Protein AF-A0A382GGL4-F1 (afdb_monomer_lite)

Foldseek 3Di:
DDPVVVVVLVVVVVVVLVVVCVDPPDNDQDVVLLCVLVVVVDVPVDPPDDDDDLVVQLVSCVVSVHQKDKDWDWDDDQFWIKIWIWIAGSVPSDTPDIDIDTGGPPVSQVVLVVQQVVCVVVVHHDDVVSVVVNVVRDPDDPVPPPPPPDPVVVVVVCPPDPDPDDDDPPD

Structure (mmCIF, N/CA/C/O backbone):
data_AF-A0A382GGL4-F1
#
_entry.id   AF-A0A382GGL4-F1
#
loop_
_atom_site.group_PDB
_atom_site.id
_atom_site.type_symbol
_atom_site.label_atom_id
_atom_site.label_alt_id
_atom_site.label_comp_id
_atom_site.label_asym_id
_atom_site.label_entity_id
_atom_site.label_seq_id
_atom_site.pdbx_PDB_ins_code
_atom_site.Cartn_x
_atom_site.Cartn_y
_atom_site.Cartn_z
_atom_site.occupancy
_atom_site.B_iso_or_equiv
_atom_site.auth_seq_id
_atom_site.auth_comp_id
_atom_site.auth_asym_id
_atom_site.auth_atom_id
_atom_site.pdbx_PDB_model_num
ATOM 1 N N . MET A 1 1 ? 13.651 -4.653 -0.002 1.00 51.00 1 MET A N 1
ATOM 2 C CA . MET A 1 1 ? 13.274 -3.227 -0.136 1.00 51.00 1 MET A CA 1
ATOM 3 C C . MET A 1 1 ? 14.401 -2.438 0.501 1.00 51.00 1 MET A C 1
ATOM 5 O O . MET A 1 1 ? 14.849 -2.879 1.552 1.00 51.00 1 MET A O 1
ATOM 9 N N . ASP A 1 2 ? 14.947 -1.394 -0.129 1.00 54.91 2 ASP A N 1
ATOM 10 C CA . ASP A 1 2 ? 15.932 -0.579 0.594 1.00 54.91 2 ASP A CA 1
ATOM 11 C C . ASP A 1 2 ? 15.232 0.211 1.716 1.00 54.91 2 ASP A C 1
ATOM 13 O O . ASP A 1 2 ? 14.015 0.427 1.681 1.00 54.91 2 ASP A O 1
ATOM 17 N N . SER A 1 3 ? 15.980 0.562 2.761 1.00 54.53 3 SER A N 1
ATOM 18 C CA . SER A 1 3 ? 15.426 1.213 3.954 1.00 54.53 3 SER A CA 1
ATOM 19 C C . SER A 1 3 ? 14.807 2.577 3.636 1.00 54.53 3 SER A C 1
ATOM 21 O O . SER A 1 3 ? 13.770 2.920 4.194 1.00 54.53 3 SER A O 1
ATOM 23 N N . ALA A 1 4 ? 15.382 3.306 2.674 1.00 56.62 4 ALA A N 1
ATOM 24 C CA . ALA A 1 4 ? 14.884 4.603 2.223 1.00 56.62 4 ALA A CA 1
ATOM 25 C C . ALA A 1 4 ? 13.480 4.507 1.601 1.00 56.62 4 ALA A C 1
ATOM 27 O O . ALA A 1 4 ? 12.606 5.322 1.893 1.00 56.62 4 ALA A O 1
ATOM 28 N N . SER A 1 5 ? 13.224 3.474 0.795 1.00 60.53 5 SER A N 1
ATOM 29 C CA . SER A 1 5 ? 11.901 3.222 0.225 1.00 60.53 5 SER A CA 1
ATOM 30 C C . SER A 1 5 ? 10.879 2.852 1.302 1.00 60.53 5 SER A C 1
ATOM 32 O O . SER A 1 5 ? 9.736 3.299 1.249 1.00 60.53 5 SER A O 1
ATOM 34 N N . ALA A 1 6 ? 11.273 2.042 2.290 1.00 60.50 6 ALA A N 1
ATOM 35 C CA . ALA A 1 6 ? 10.394 1.631 3.385 1.00 60.50 6 ALA A CA 1
ATOM 36 C C . ALA A 1 6 ? 9.915 2.825 4.225 1.00 60.50 6 ALA A C 1
ATOM 38 O O . ALA A 1 6 ? 8.717 2.942 4.495 1.00 60.50 6 ALA A O 1
ATOM 39 N N . GLU A 1 7 ? 10.835 3.726 4.579 1.00 62.81 7 GLU A N 1
ATOM 40 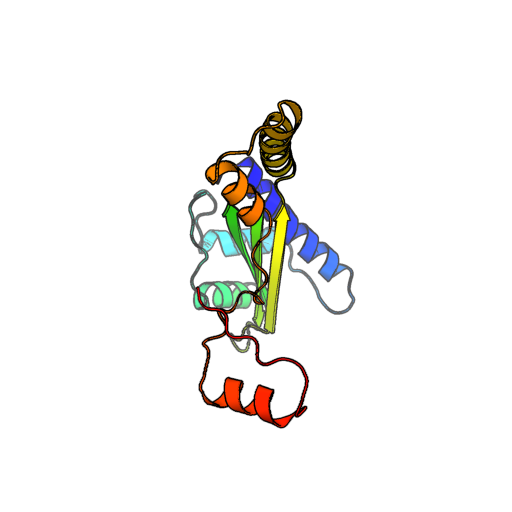C CA . GLU A 1 7 ? 10.531 4.972 5.290 1.00 62.81 7 GLU A CA 1
ATOM 41 C C . GLU A 1 7 ? 9.577 5.852 4.474 1.00 62.81 7 GLU A C 1
ATOM 43 O O . GLU A 1 7 ? 8.510 6.228 4.961 1.00 62.81 7 GLU A O 1
ATOM 48 N N . GLN A 1 8 ? 9.884 6.074 3.193 1.00 67.12 8 GLN A N 1
ATOM 49 C CA . GLN A 1 8 ? 9.079 6.922 2.315 1.00 67.12 8 GLN A CA 1
ATOM 50 C C . GLN A 1 8 ? 7.645 6.396 2.118 1.00 67.12 8 GLN A C 1
ATOM 52 O O . GLN A 1 8 ? 6.695 7.177 2.076 1.00 67.12 8 GLN A O 1
ATOM 57 N N . TYR A 1 9 ? 7.447 5.077 2.010 1.00 66.75 9 TYR A N 1
ATOM 58 C CA . TYR A 1 9 ? 6.098 4.505 1.901 1.00 66.75 9 TYR A CA 1
ATOM 59 C C . TYR A 1 9 ? 5.347 4.494 3.237 1.00 66.75 9 TYR A C 1
ATOM 61 O O . TYR A 1 9 ? 4.123 4.646 3.237 1.00 66.75 9 TYR A O 1
ATOM 69 N N . GLY A 1 10 ? 6.052 4.346 4.362 1.00 67.88 10 GLY A N 1
ATOM 70 C CA . GLY A 1 10 ? 5.471 4.498 5.697 1.00 67.88 10 GLY A CA 1
ATOM 71 C C . GLY A 1 10 ? 4.894 5.899 5.909 1.00 67.88 10 GLY A C 1
ATOM 72 O O . GLY A 1 10 ? 3.751 6.039 6.349 1.00 67.88 10 GLY A O 1
ATOM 73 N N . GLU A 1 11 ? 5.623 6.935 5.488 1.00 75.62 11 GLU A N 1
ATOM 74 C CA . GLU A 1 11 ? 5.168 8.330 5.551 1.00 75.62 11 GLU A CA 1
ATOM 75 C C . GLU A 1 11 ? 3.879 8.590 4.757 1.00 75.62 11 GLU A C 1
ATOM 77 O O . GLU A 1 11 ? 3.073 9.439 5.150 1.00 75.62 11 GLU A O 1
ATOM 82 N N . LEU A 1 12 ? 3.629 7.847 3.671 1.00 76.44 12 LEU A N 1
ATOM 83 C CA . LEU A 1 12 ? 2.393 7.987 2.896 1.00 76.44 12 LEU A CA 1
ATOM 84 C C . LEU A 1 12 ? 1.167 7.579 3.713 1.00 76.44 12 LEU A C 1
ATOM 86 O O . LEU A 1 12 ? 0.187 8.321 3.735 1.00 76.44 12 LEU A O 1
ATOM 90 N N . PHE A 1 13 ? 1.209 6.439 4.408 1.00 76.88 13 PHE A N 1
ATOM 91 C CA . PHE A 1 13 ? 0.090 6.014 5.255 1.00 76.88 13 PHE A CA 1
ATOM 92 C C . PHE A 1 13 ? -0.141 6.983 6.415 1.00 76.88 13 PHE A C 1
ATOM 94 O O . PHE A 1 13 ? -1.292 7.327 6.692 1.00 76.88 13 PHE A O 1
ATOM 101 N N . THR A 1 14 ? 0.933 7.492 7.020 1.00 78.81 14 THR A N 1
ATOM 102 C CA . THR A 1 14 ? 0.860 8.525 8.060 1.00 78.81 14 THR A CA 1
ATOM 103 C C . THR A 1 14 ? 0.211 9.807 7.527 1.00 78.81 14 THR A C 1
ATOM 105 O O . THR A 1 14 ? -0.710 10.358 8.134 1.00 78.81 14 THR A O 1
ATOM 108 N N . THR A 1 15 ? 0.610 10.252 6.334 1.00 84.12 15 THR A N 1
ATOM 109 C CA . THR A 1 15 ? 0.010 11.419 5.671 1.00 84.12 15 THR A CA 1
ATOM 110 C C . THR A 1 15 ? -1.473 11.190 5.390 1.00 84.12 15 THR A C 1
ATOM 112 O O . THR A 1 15 ? -2.292 12.070 5.653 1.00 84.12 15 THR A O 1
ATOM 115 N N . MET A 1 16 ? -1.850 10.000 4.910 1.00 82.44 16 MET A N 1
ATOM 116 C CA . MET A 1 16 ? -3.254 9.646 4.688 1.00 82.44 16 MET A CA 1
ATOM 117 C C . MET A 1 16 ? -4.061 9.688 5.987 1.00 82.44 16 MET A C 1
ATOM 119 O O . MET A 1 16 ? -5.165 10.229 5.980 1.00 82.44 16 MET A O 1
ATOM 123 N N . SER A 1 17 ? -3.522 9.183 7.103 1.00 81.56 17 SER A N 1
ATOM 124 C CA . SER A 1 17 ? -4.206 9.291 8.395 1.00 81.56 17 SER A CA 1
ATOM 125 C C . SER A 1 17 ? -4.403 10.745 8.824 1.00 81.56 17 SER A C 1
ATOM 127 O O . SER A 1 17 ? -5.516 11.105 9.195 1.00 81.56 17 SER A O 1
ATOM 129 N N . PHE A 1 18 ? -3.401 11.617 8.669 1.00 84.69 18 PHE A N 1
ATOM 130 C CA . PHE A 1 18 ? -3.571 13.039 8.984 1.00 84.69 18 PHE A CA 1
ATOM 131 C C . PHE A 1 18 ? -4.654 13.701 8.125 1.00 84.69 18 PHE A C 1
ATOM 133 O O . PHE A 1 18 ? -5.495 14.422 8.650 1.00 84.69 18 PHE A O 1
ATOM 140 N N . GLN A 1 19 ? -4.714 13.401 6.823 1.00 86.12 19 GLN A N 1
ATOM 141 C CA . GLN A 1 19 ? -5.783 13.923 5.960 1.00 86.12 19 GLN A CA 1
ATOM 142 C C . GLN A 1 19 ? -7.177 13.435 6.383 1.00 86.12 19 GLN A C 1
ATOM 144 O O . GLN A 1 19 ? -8.146 14.183 6.280 1.00 86.12 19 GLN A O 1
ATOM 149 N N . LEU A 1 20 ? -7.301 12.198 6.875 1.00 83.94 20 LEU A N 1
ATOM 150 C CA . LEU A 1 20 ? -8.568 11.685 7.405 1.00 83.94 20 LEU A CA 1
ATOM 151 C C . LEU A 1 20 ? -8.970 12.387 8.708 1.00 83.94 20 LEU A C 1
ATOM 153 O O . LEU A 1 20 ? -10.159 12.635 8.913 1.00 83.94 20 LEU A O 1
ATOM 157 N N . GLN A 1 21 ? -7.999 12.742 9.553 1.00 84.56 21 GLN A N 1
ATOM 158 C CA . GLN A 1 21 ? -8.221 13.462 10.809 1.00 84.56 21 GLN A CA 1
ATOM 159 C C . GLN A 1 21 ? -8.757 14.887 10.606 1.00 84.56 21 GLN A C 1
ATOM 161 O O . GLN A 1 2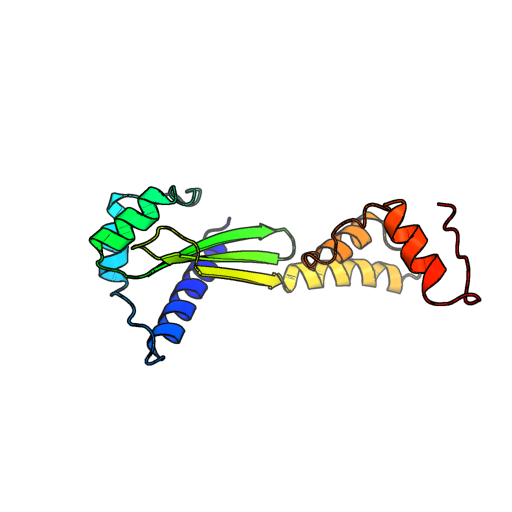1 ? -9.518 15.371 11.439 1.00 84.56 21 GLN A O 1
ATOM 166 N N . GLU A 1 22 ? -8.419 15.539 9.491 1.00 88.50 22 GLU A N 1
ATOM 167 C CA . GLU A 1 22 ? -8.977 16.850 9.118 1.00 88.50 22 GLU A CA 1
ATOM 168 C C . GLU A 1 22 ? -10.476 16.783 8.765 1.00 88.50 22 GLU A C 1
ATOM 170 O O . GLU A 1 22 ? -11.160 17.805 8.666 1.00 88.50 22 GLU A O 1
ATOM 175 N N . THR A 1 23 ? -11.024 15.582 8.564 1.00 86.06 23 THR A N 1
ATOM 176 C CA . THR A 1 23 ? -12.452 15.400 8.297 1.00 86.06 23 THR A CA 1
ATOM 177 C C . THR A 1 23 ? -13.243 15.263 9.597 1.00 86.06 23 THR A C 1
ATOM 179 O O . THR A 1 23 ? -12.822 14.597 10.535 1.00 86.06 23 THR A O 1
ATOM 182 N N . ALA A 1 24 ? -14.477 15.772 9.630 1.00 84.56 24 ALA A N 1
ATOM 183 C CA . ALA A 1 24 ? -15.387 15.553 10.764 1.00 84.56 24 ALA A CA 1
ATOM 184 C C . ALA A 1 24 ? -15.885 14.093 10.900 1.00 84.56 24 ALA A C 1
ATOM 186 O O . ALA A 1 24 ? -16.709 13.801 11.764 1.00 84.56 24 ALA A O 1
ATOM 187 N N . GLN A 1 25 ? -15.448 13.191 10.015 1.00 81.88 25 GLN A N 1
ATOM 188 C CA . GLN A 1 25 ? -15.948 11.818 9.916 1.00 81.88 25 GLN A CA 1
ATOM 189 C C . GLN A 1 25 ? -15.069 10.806 10.652 1.00 81.88 25 GLN A C 1
ATOM 191 O O . GLN A 1 25 ? -15.557 9.732 10.997 1.00 81.88 25 GLN A O 1
ATOM 196 N N . MET A 1 26 ? -13.789 11.118 10.874 1.00 83.56 26 MET A N 1
ATOM 197 C CA . MET A 1 26 ? -12.841 10.196 11.492 1.00 83.56 26 MET A CA 1
ATOM 198 C C . MET A 1 26 ? -12.041 10.878 12.593 1.00 83.56 26 MET A C 1
ATOM 200 O O . MET A 1 26 ? -11.634 12.028 12.476 1.00 83.56 26 MET A O 1
ATOM 204 N N . ARG A 1 27 ? -11.770 10.119 13.654 1.00 88.06 27 ARG A N 1
ATOM 205 C CA . ARG A 1 27 ? -10.786 10.468 14.672 1.00 88.06 27 ARG A CA 1
ATOM 206 C C . ARG A 1 27 ? -9.652 9.461 14.584 1.00 88.06 27 ARG A C 1
ATOM 208 O O . ARG A 1 27 ? -9.891 8.262 14.683 1.00 88.06 27 ARG A O 1
ATOM 215 N N . VAL A 1 28 ? -8.440 9.960 14.390 1.00 90.38 28 VAL A N 1
ATOM 216 C CA . VAL A 1 28 ? -7.231 9.134 14.357 1.00 90.38 28 VAL A CA 1
ATOM 217 C C . VAL A 1 28 ? -6.702 8.977 15.781 1.00 90.38 28 VAL A C 1
ATOM 219 O O . VAL A 1 28 ? -6.720 9.932 16.560 1.00 90.38 28 VAL A O 1
ATOM 222 N N . ILE A 1 29 ? -6.312 7.751 16.125 1.00 91.31 29 ILE A N 1
ATOM 223 C CA . ILE A 1 29 ? -5.691 7.408 17.411 1.00 91.31 29 ILE A CA 1
ATOM 224 C C . ILE A 1 29 ? -4.241 7.890 17.397 1.00 91.31 29 ILE A C 1
ATOM 226 O O . ILE A 1 29 ? -3.631 7.973 16.330 1.00 91.31 29 ILE A O 1
ATOM 230 N N . ASP A 1 30 ? -3.705 8.241 18.564 1.00 88.88 30 ASP A N 1
ATOM 231 C CA . ASP A 1 30 ? -2.341 8.747 18.669 1.00 88.88 30 ASP A CA 1
ATOM 232 C C . ASP A 1 30 ? -1.341 7.730 18.078 1.00 88.88 30 ASP A C 1
ATOM 234 O O . ASP A 1 30 ? -1.335 6.567 18.490 1.00 88.88 30 ASP A O 1
ATOM 238 N N . PRO A 1 31 ? -0.484 8.129 17.119 1.00 85.75 31 PRO A N 1
ATOM 239 C CA . PRO A 1 31 ? 0.496 7.227 16.526 1.00 85.75 31 PRO A CA 1
ATOM 240 C C . PRO A 1 31 ? 1.432 6.559 17.541 1.00 85.75 31 PRO A C 1
ATOM 242 O O . PRO A 1 31 ? 1.887 5.447 17.282 1.00 85.75 31 PRO A O 1
ATOM 245 N N . GLN A 1 32 ? 1.727 7.200 18.678 1.00 87.88 32 GLN A N 1
ATOM 246 C CA . GLN A 1 32 ? 2.556 6.606 19.732 1.00 87.88 32 GLN A CA 1
ATOM 247 C C . GLN A 1 32 ? 1.840 5.450 20.431 1.00 87.88 32 GLN A C 1
ATOM 249 O O . GLN A 1 32 ? 2.448 4.405 20.649 1.00 87.88 32 GLN A O 1
ATOM 254 N N . GLU A 1 33 ? 0.547 5.610 20.713 1.00 91.94 33 GLU A N 1
ATOM 255 C CA . GLU A 1 33 ? -0.297 4.563 21.295 1.00 91.94 33 GLU A CA 1
ATOM 256 C C . GLU A 1 33 ? -0.432 3.377 20.329 1.00 91.94 33 GLU A C 1
ATOM 258 O O . GLU A 1 33 ? -0.245 2.221 20.711 1.00 91.94 33 GLU A O 1
ATOM 263 N N . VAL A 1 34 ? -0.660 3.661 19.041 1.00 90.62 34 VAL A N 1
ATOM 264 C CA . VAL A 1 34 ? -0.694 2.628 17.995 1.00 90.62 34 VAL A CA 1
ATOM 265 C C . VAL A 1 34 ? 0.638 1.880 17.926 1.00 90.62 34 VAL A C 1
ATOM 267 O O . VAL A 1 34 ? 0.644 0.654 17.835 1.00 90.62 34 VAL A O 1
ATOM 270 N N . LEU A 1 35 ? 1.764 2.597 17.962 1.00 89.00 35 LEU A N 1
ATOM 271 C CA . LEU A 1 35 ? 3.096 2.000 17.884 1.00 89.00 35 LEU A CA 1
ATOM 272 C C . LEU A 1 35 ? 3.373 1.072 19.070 1.00 89.00 35 LEU A C 1
ATOM 274 O O . LEU A 1 35 ? 3.889 -0.027 18.867 1.00 89.00 35 LEU A O 1
ATOM 278 N N . GLU A 1 36 ? 3.010 1.497 20.281 1.00 91.44 36 GLU A N 1
ATOM 279 C CA . GLU A 1 36 ? 3.163 0.702 21.498 1.00 91.44 36 GLU A CA 1
ATOM 280 C C . GLU A 1 36 ? 2.407 -0.621 21.380 1.00 91.44 36 GLU A C 1
ATOM 282 O O . GLU A 1 36 ? 3.018 -1.678 21.534 1.00 91.44 36 GLU A O 1
ATOM 287 N N . VAL A 1 37 ? 1.124 -0.584 21.010 1.00 93.81 37 VAL A N 1
ATOM 288 C CA . VAL A 1 37 ? 0.313 -1.801 20.859 1.00 93.81 37 VAL A CA 1
ATOM 289 C C . VAL A 1 37 ? 0.835 -2.671 19.720 1.00 93.81 37 VAL A C 1
ATOM 291 O O . VAL A 1 37 ? 1.098 -3.851 19.926 1.00 93.81 37 VAL A O 1
ATOM 294 N N . VAL A 1 38 ? 1.063 -2.116 18.525 1.00 91.44 38 VAL A N 1
ATOM 295 C CA . VAL A 1 38 ? 1.536 -2.892 17.363 1.00 91.44 38 VAL A CA 1
ATOM 296 C C . VAL A 1 38 ? 2.868 -3.590 17.654 1.00 91.44 38 VAL A C 1
ATOM 298 O O . VAL A 1 38 ? 3.048 -4.737 17.241 1.00 91.44 38 VAL A O 1
ATOM 301 N N . SER A 1 39 ? 3.776 -2.947 18.395 1.00 90.88 39 SER A N 1
ATOM 302 C CA . SER A 1 39 ? 5.081 -3.523 18.750 1.00 90.88 39 SER A CA 1
ATOM 303 C C . SER A 1 39 ? 4.998 -4.779 19.626 1.00 90.88 39 SER A C 1
ATOM 305 O O . SER A 1 39 ? 5.946 -5.559 19.669 1.00 90.88 39 SER A O 1
ATOM 307 N N . GLN A 1 40 ? 3.860 -5.018 20.287 1.00 91.88 40 GLN A N 1
ATOM 308 C CA . GLN A 1 40 ? 3.626 -6.239 21.064 1.00 91.88 40 GLN A CA 1
ATOM 309 C C . GLN A 1 40 ? 3.316 -7.449 20.173 1.00 91.88 40 GLN A C 1
ATOM 311 O O . GLN A 1 40 ? 3.544 -8.588 20.576 1.00 91.88 40 GLN A O 1
ATOM 316 N N . TYR A 1 41 ? 2.805 -7.207 18.963 1.00 89.06 41 TYR A N 1
ATOM 317 C CA . TYR A 1 41 ? 2.383 -8.246 18.020 1.00 89.06 41 TYR A CA 1
ATOM 318 C C . TYR A 1 41 ? 3.356 -8.420 16.853 1.00 89.06 41 TYR A C 1
ATOM 320 O O . TYR A 1 41 ? 3.371 -9.473 16.216 1.00 89.06 41 TYR A O 1
ATOM 328 N N . VAL A 1 42 ? 4.136 -7.384 16.538 1.00 85.38 42 VAL A N 1
ATOM 329 C CA . VAL A 1 42 ? 4.975 -7.319 15.340 1.00 85.38 42 VAL A CA 1
ATOM 330 C C . VAL A 1 42 ? 6.367 -6.831 15.704 1.00 85.38 42 VAL A C 1
ATOM 332 O O . VAL A 1 42 ? 6.516 -5.768 16.305 1.00 85.38 42 VAL A O 1
ATOM 335 N N . ASP A 1 43 ? 7.394 -7.562 15.267 1.00 84.62 43 ASP A N 1
ATOM 336 C CA . ASP A 1 43 ? 8.772 -7.085 15.357 1.00 84.62 43 ASP A CA 1
ATOM 337 C C . ASP A 1 43 ? 9.002 -5.966 14.334 1.00 84.62 43 ASP A C 1
ATOM 339 O O . ASP A 1 43 ? 9.173 -6.187 13.133 1.00 84.62 43 ASP A O 1
ATOM 343 N N . LEU A 1 44 ? 8.979 -4.729 14.822 1.00 78.56 44 LEU A N 1
ATOM 344 C CA . LEU A 1 44 ? 9.184 -3.546 13.993 1.00 78.56 44 LEU A CA 1
ATOM 345 C C . LEU A 1 44 ? 10.644 -3.363 13.553 1.00 78.56 44 LEU A C 1
ATOM 347 O O . LEU A 1 44 ? 10.897 -2.537 12.670 1.00 78.56 44 LEU A O 1
ATOM 351 N N . GLY A 1 45 ? 11.578 -4.124 14.132 1.00 75.88 45 GLY A N 1
ATOM 352 C CA . GLY A 1 45 ? 12.988 -4.156 13.755 1.00 75.88 45 GLY A CA 1
ATOM 353 C C . GLY A 1 45 ? 13.282 -5.013 12.523 1.00 75.88 45 GLY A C 1
ATOM 354 O O . GLY A 1 45 ? 14.348 -4.850 11.932 1.00 75.88 45 GLY A O 1
ATOM 355 N N . ASP A 1 46 ? 12.350 -5.874 12.103 1.00 79.38 46 ASP A N 1
ATOM 356 C CA . ASP A 1 46 ? 12.491 -6.695 10.900 1.00 79.38 46 ASP A CA 1
ATOM 357 C C . ASP A 1 46 ? 12.006 -5.931 9.645 1.00 79.38 46 ASP A C 1
ATOM 359 O O . ASP A 1 46 ? 10.817 -5.589 9.548 1.00 79.38 46 ASP A O 1
ATOM 363 N N . PRO A 1 47 ? 12.899 -5.631 8.677 1.00 67.19 47 PRO A N 1
ATOM 364 C CA . PRO A 1 47 ? 12.540 -4.976 7.420 1.00 67.19 47 PRO A CA 1
ATOM 365 C C . PRO A 1 47 ? 11.866 -5.912 6.403 1.00 67.19 47 PRO A C 1
ATOM 367 O O . PRO A 1 47 ? 11.292 -5.420 5.429 1.00 67.19 47 PRO A O 1
ATOM 370 N N . GLU A 1 48 ? 11.938 -7.231 6.591 1.00 69.38 48 GLU A N 1
ATOM 371 C CA . GLU A 1 48 ? 11.316 -8.241 5.723 1.00 69.38 48 GLU A CA 1
ATOM 372 C C . GLU A 1 48 ? 9.996 -8.778 6.285 1.00 69.38 48 GLU A C 1
ATOM 374 O O . GLU A 1 48 ? 9.408 -9.691 5.708 1.00 69.38 48 GLU A O 1
ATOM 379 N N . ARG A 1 49 ? 9.497 -8.181 7.373 1.00 79.19 49 ARG A N 1
ATOM 380 C CA . ARG A 1 49 ? 8.267 -8.619 8.027 1.00 79.19 49 ARG A CA 1
ATOM 381 C C . ARG A 1 49 ? 7.073 -8.662 7.076 1.00 79.19 49 ARG A C 1
ATOM 383 O O . ARG A 1 49 ? 6.781 -7.709 6.345 1.00 79.19 49 ARG A O 1
ATOM 390 N N . ASP A 1 50 ? 6.319 -9.746 7.183 1.00 80.69 50 ASP A N 1
ATOM 391 C CA . ASP A 1 50 ? 5.013 -9.853 6.556 1.00 80.69 50 ASP A CA 1
ATOM 392 C C . ASP A 1 50 ? 3.954 -9.081 7.349 1.00 80.69 50 ASP A C 1
ATOM 394 O O . ASP A 1 50 ? 4.086 -8.804 8.545 1.00 80.69 50 ASP A O 1
ATOM 398 N N . LEU A 1 51 ? 2.863 -8.731 6.665 1.00 84.44 51 LEU A N 1
ATOM 399 C CA . LEU A 1 51 ? 1.693 -8.202 7.352 1.00 84.44 51 LEU A CA 1
ATOM 400 C C . LEU A 1 51 ? 1.111 -9.269 8.292 1.00 84.44 51 LEU A C 1
ATOM 402 O O . LEU A 1 51 ? 0.989 -10.423 7.874 1.00 84.44 51 LEU A O 1
ATOM 406 N N . PRO A 1 52 ? 0.674 -8.887 9.507 1.00 89.00 52 PRO A N 1
ATOM 407 C CA . PRO A 1 52 ? 0.015 -9.817 10.412 1.00 89.00 52 PRO A CA 1
ATOM 408 C C . PRO A 1 52 ? -1.238 -10.421 9.782 1.00 89.00 52 PRO A C 1
ATOM 410 O O . PRO A 1 52 ? -1.873 -9.828 8.898 1.00 89.00 52 PRO A O 1
ATOM 413 N N . GLU A 1 53 ? -1.635 -11.587 10.286 1.00 91.50 53 GLU A N 1
ATOM 414 C CA . GLU A 1 53 ? -2.920 -12.170 9.927 1.00 91.50 53 GLU A CA 1
ATOM 415 C C . GLU A 1 53 ? -4.074 -11.218 10.281 1.00 91.50 53 GLU A C 1
ATOM 417 O O . GLU A 1 53 ? -3.985 -10.348 11.152 1.00 91.50 53 GLU A O 1
ATOM 422 N N . ARG A 1 54 ? -5.181 -11.334 9.541 1.00 91.56 54 ARG A N 1
ATOM 423 C CA . ARG A 1 54 ? -6.294 -10.379 9.644 1.00 91.56 54 ARG A CA 1
ATOM 424 C C . ARG A 1 54 ? -6.875 -10.320 11.060 1.00 91.56 54 ARG A C 1
ATOM 426 O O . ARG A 1 54 ? -7.280 -9.247 11.495 1.00 91.56 54 ARG A O 1
ATOM 433 N N . ASP A 1 55 ? -6.985 -11.455 11.729 1.00 93.94 55 ASP A N 1
ATOM 434 C CA . ASP A 1 55 ? -7.470 -11.568 13.103 1.00 93.94 55 ASP A CA 1
ATOM 435 C C . ASP A 1 55 ? -6.561 -10.831 14.094 1.00 93.94 55 ASP A C 1
ATOM 437 O O . ASP A 1 55 ? -7.078 -10.115 14.948 1.00 93.94 55 ASP A O 1
ATOM 441 N N . VAL A 1 56 ? -5.238 -10.891 13.914 1.00 94.81 56 VAL A N 1
ATOM 442 C CA . VAL A 1 56 ? -4.269 -10.103 14.695 1.00 94.81 56 VAL A CA 1
ATOM 443 C C . VAL A 1 56 ? -4.488 -8.603 14.486 1.00 94.81 56 VAL A C 1
ATOM 445 O O . VAL A 1 56 ? -4.570 -7.848 15.451 1.00 94.81 56 VAL A O 1
ATOM 448 N N . ILE A 1 57 ? -4.671 -8.158 13.239 1.00 94.25 57 ILE A N 1
ATOM 449 C CA . ILE A 1 57 ? -4.949 -6.744 12.918 1.00 94.25 57 ILE A CA 1
ATOM 450 C C . ILE A 1 57 ? -6.263 -6.274 13.559 1.00 94.25 57 ILE A C 1
ATOM 452 O O . ILE A 1 57 ? -6.353 -5.150 14.053 1.00 94.25 57 ILE A O 1
ATOM 456 N N . ILE A 1 58 ? -7.291 -7.127 13.561 1.00 95.50 58 ILE A N 1
ATOM 457 C CA . ILE A 1 58 ? -8.558 -6.844 14.243 1.00 95.50 58 ILE A CA 1
ATOM 458 C C . ILE A 1 58 ? -8.343 -6.770 15.758 1.00 95.50 58 ILE A C 1
ATOM 460 O O . ILE A 1 58 ? -8.870 -5.849 16.375 1.00 95.50 58 ILE A O 1
ATOM 464 N N . GLY A 1 59 ? -7.563 -7.684 16.343 1.00 95.81 59 GLY A N 1
ATOM 465 C CA . GLY A 1 59 ? -7.222 -7.694 17.769 1.00 95.81 59 GLY A CA 1
ATOM 466 C C . GLY A 1 59 ? -6.534 -6.405 18.218 1.00 95.81 59 GLY A C 1
ATOM 467 O O . GLY A 1 59 ? -6.986 -5.781 19.174 1.00 95.81 59 GLY A O 1
ATOM 468 N N . ILE A 1 60 ? -5.544 -5.933 17.452 1.00 95.69 60 ILE A N 1
ATOM 469 C CA . ILE A 1 60 ? -4.893 -4.628 17.667 1.00 95.69 60 ILE A CA 1
ATOM 470 C C . ILE A 1 60 ? -5.929 -3.494 17.651 1.00 95.69 60 ILE A C 1
ATOM 472 O O . ILE A 1 60 ? -5.931 -2.628 18.522 1.00 95.69 60 ILE A O 1
ATOM 476 N N . GLY A 1 61 ? -6.855 -3.509 16.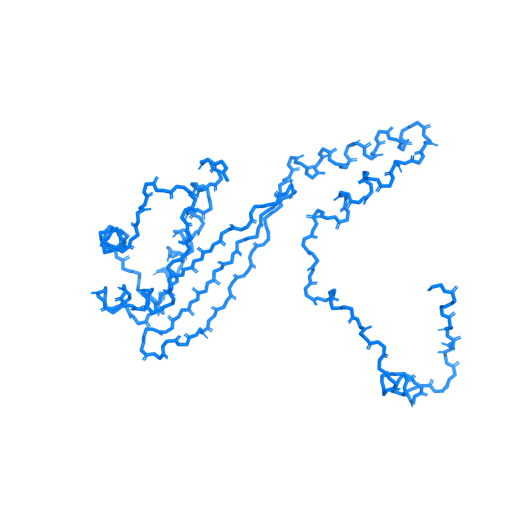686 1.00 95.75 61 GLY A N 1
ATOM 477 C CA . GLY A 1 61 ? -7.937 -2.525 16.616 1.00 95.75 61 GLY A CA 1
ATOM 478 C C . GLY A 1 61 ? -8.882 -2.562 17.820 1.00 95.75 61 GLY A C 1
ATOM 479 O O . GLY A 1 61 ? -9.321 -1.510 18.275 1.00 95.75 61 GLY A O 1
ATOM 480 N N . GLN A 1 62 ? -9.184 -3.749 18.352 1.00 96.56 62 GLN A N 1
ATOM 481 C CA . GLN A 1 62 ? -10.010 -3.908 19.555 1.00 96.56 62 GLN A CA 1
ATOM 482 C C . GLN A 1 62 ? -9.312 -3.351 20.795 1.00 96.56 62 GLN A C 1
ATOM 484 O O . GLN A 1 62 ? -9.951 -2.655 21.581 1.00 96.56 62 GLN A O 1
ATOM 489 N N . GLU A 1 63 ? -8.020 -3.634 20.953 1.00 96.94 63 GLU A N 1
ATOM 490 C CA . GLU A 1 63 ? -7.208 -3.156 22.074 1.00 96.94 63 GLU A CA 1
ATOM 491 C C . GLU A 1 63 ? -7.100 -1.627 22.089 1.00 96.94 63 GLU A C 1
ATOM 493 O O . GLU A 1 63 ? -7.275 -1.003 23.131 1.00 96.94 63 GLU A O 1
ATOM 498 N N . LEU A 1 64 ? -6.937 -1.024 20.910 1.00 95.50 64 LEU A N 1
ATOM 499 C CA . LEU A 1 64 ? -6.904 0.427 20.716 1.00 95.50 64 LEU A CA 1
ATOM 500 C C . LEU A 1 64 ? -8.296 1.093 20.747 1.00 95.50 64 LEU A C 1
ATOM 502 O O . LEU A 1 64 ? -8.411 2.304 20.561 1.00 95.50 64 LEU A O 1
ATOM 506 N N . GLY A 1 65 ? -9.379 0.326 20.917 1.00 95.62 65 GLY A N 1
ATOM 507 C CA . GLY A 1 65 ? -10.747 0.854 20.897 1.00 95.62 65 GLY A CA 1
ATOM 508 C C . GLY A 1 65 ? -11.161 1.475 19.554 1.00 95.62 65 GLY A C 1
ATOM 509 O O . GLY A 1 65 ? -12.025 2.351 19.517 1.00 95.62 65 GLY A O 1
ATOM 510 N N . ALA A 1 66 ? -10.545 1.047 18.452 1.00 95.56 66 ALA A N 1
ATOM 511 C CA . ALA A 1 66 ? -10.815 1.548 17.113 1.00 95.56 66 ALA A CA 1
ATOM 512 C C . ALA A 1 66 ? -12.072 0.905 16.503 1.00 95.56 66 ALA A C 1
ATOM 514 O O . ALA A 1 66 ? -12.262 -0.310 16.554 1.00 95.56 66 ALA A O 1
ATOM 515 N N . ASP A 1 67 ? -12.894 1.697 15.811 1.00 94.44 67 ASP A N 1
ATOM 516 C CA . ASP A 1 67 ? -13.986 1.162 14.982 1.00 94.44 67 ASP A CA 1
ATOM 517 C C . ASP A 1 67 ? -13.469 0.554 13.667 1.00 94.44 67 ASP A C 1
ATOM 519 O O . ASP A 1 67 ? -14.046 -0.400 13.123 1.00 94.44 67 ASP A O 1
ATOM 523 N N . TYR A 1 68 ? -12.366 1.112 13.157 1.00 93.38 68 TYR A N 1
ATOM 524 C CA . TYR A 1 68 ? -11.754 0.746 11.887 1.00 93.38 68 TYR A CA 1
ATOM 525 C C . TYR A 1 68 ? -10.230 0.715 11.983 1.00 93.38 68 TYR A C 1
ATOM 527 O O . TYR A 1 68 ? -9.632 1.555 12.647 1.00 93.38 68 TYR A O 1
ATOM 535 N N . VAL A 1 69 ? -9.604 -0.206 11.249 1.00 93.00 69 VAL A N 1
ATOM 536 C CA . VAL A 1 69 ? -8.142 -0.289 11.125 1.00 93.00 69 VAL A CA 1
ATOM 537 C C . VAL A 1 69 ? -7.746 -0.119 9.667 1.00 93.00 69 VAL A C 1
ATOM 539 O O . VAL A 1 69 ? -8.219 -0.862 8.803 1.00 93.00 69 VAL A O 1
ATOM 542 N N . MET A 1 70 ? -6.871 0.851 9.401 1.00 89.31 70 MET A N 1
ATOM 543 C CA . MET A 1 70 ? -6.193 1.011 8.118 1.00 89.31 70 MET A CA 1
ATOM 544 C C . MET A 1 70 ? -4.819 0.348 8.193 1.00 89.31 70 MET A C 1
ATOM 546 O O . MET A 1 70 ? -4.034 0.640 9.086 1.00 89.31 70 MET A O 1
ATOM 550 N N . TYR A 1 71 ? -4.528 -0.531 7.242 1.00 87.75 71 TYR A N 1
ATOM 551 C CA . TYR A 1 71 ? -3.246 -1.224 7.140 1.00 87.75 71 TYR A CA 1
ATOM 552 C C . TYR A 1 71 ? -2.886 -1.425 5.673 1.00 87.75 71 TYR A C 1
ATOM 554 O O . TYR A 1 71 ? -3.757 -1.376 4.799 1.00 87.75 71 TYR A O 1
ATOM 562 N N . GLY A 1 72 ? -1.617 -1.670 5.372 1.00 86.25 72 GLY A N 1
ATOM 563 C CA . GLY A 1 72 ? -1.217 -1.863 3.991 1.00 86.25 72 GLY A CA 1
ATOM 564 C C . GLY A 1 72 ? 0.203 -2.350 3.806 1.00 86.25 72 GLY A C 1
ATOM 565 O O . GLY A 1 72 ? 0.986 -2.433 4.743 1.00 86.25 72 GLY A O 1
ATOM 566 N N . SER A 1 73 ? 0.502 -2.694 2.563 1.00 81.94 73 SER A N 1
ATOM 567 C CA . SER A 1 73 ? 1.791 -3.215 2.125 1.00 81.94 73 SER A CA 1
ATOM 568 C C . SER A 1 73 ? 2.222 -2.516 0.852 1.00 81.94 73 SER A C 1
ATOM 570 O O . SER A 1 73 ? 1.380 -2.158 0.018 1.00 81.94 73 SER A O 1
ATOM 572 N N . THR A 1 74 ? 3.529 -2.444 0.642 1.00 80.50 74 THR A N 1
ATOM 573 C CA . THR A 1 74 ? 4.095 -1.975 -0.617 1.00 80.50 74 THR A CA 1
ATOM 574 C C . THR A 1 74 ? 4.734 -3.126 -1.368 1.00 80.50 74 THR A C 1
ATOM 576 O O . THR A 1 74 ? 5.539 -3.873 -0.820 1.00 80.50 74 THR A O 1
ATOM 579 N N . LYS A 1 75 ? 4.411 -3.243 -2.655 1.00 81.19 75 LYS A N 1
ATOM 580 C CA . LYS A 1 75 ? 5.138 -4.101 -3.585 1.00 81.19 75 LYS A CA 1
ATOM 581 C C . LYS A 1 75 ? 6.052 -3.242 -4.444 1.00 81.19 75 LYS A C 1
ATOM 583 O O . LYS A 1 75 ? 5.564 -2.499 -5.292 1.00 81.19 75 LYS A O 1
ATOM 588 N N . VAL A 1 76 ? 7.356 -3.372 -4.236 1.00 79.06 76 VAL A N 1
ATOM 589 C CA . VAL A 1 76 ? 8.372 -2.677 -5.032 1.00 79.06 76 VAL A CA 1
ATOM 590 C C . VAL A 1 76 ? 8.627 -3.440 -6.329 1.00 79.06 76 VAL A C 1
ATOM 592 O O . VAL A 1 76 ? 8.752 -4.667 -6.327 1.00 79.06 76 VAL A O 1
ATOM 595 N N . GLY A 1 77 ? 8.676 -2.715 -7.438 1.00 77.06 77 GLY A N 1
ATOM 596 C CA . GLY A 1 77 ? 9.056 -3.207 -8.756 1.00 77.06 77 GLY A CA 1
ATOM 597 C C . GLY A 1 77 ? 10.169 -2.357 -9.366 1.00 77.06 77 GLY A C 1
ATOM 598 O O . GLY A 1 77 ? 10.533 -1.312 -8.842 1.00 77.06 77 GLY A O 1
ATOM 599 N N . GLU A 1 78 ? 10.699 -2.813 -10.500 1.00 74.94 78 GLU A N 1
ATOM 600 C CA . GLU A 1 78 ? 11.842 -2.191 -11.193 1.00 74.94 78 GLU A CA 1
ATOM 601 C C . GLU A 1 78 ? 11.585 -0.737 -11.626 1.00 74.94 78 GLU A C 1
ATOM 603 O O . GLU A 1 78 ? 12.481 0.097 -11.583 1.00 74.94 78 GLU A O 1
ATOM 608 N N . PHE A 1 79 ? 10.350 -0.424 -12.024 1.00 74.38 79 PHE A N 1
ATOM 609 C CA . PHE A 1 79 ? 9.972 0.888 -12.568 1.00 74.38 79 PHE A CA 1
ATOM 610 C C . PHE A 1 79 ? 8.962 1.632 -11.703 1.00 74.38 79 PHE A C 1
ATOM 612 O O . PHE A 1 79 ? 8.359 2.611 -12.137 1.00 74.38 79 PHE A O 1
ATOM 619 N N . GLY A 1 80 ? 8.730 1.149 -10.490 1.00 78.31 80 GLY A N 1
ATOM 620 C CA . GLY A 1 80 ? 7.729 1.722 -9.616 1.00 78.31 80 GLY A CA 1
ATOM 621 C C . GLY A 1 80 ? 7.199 0.737 -8.596 1.00 78.31 80 GLY A C 1
ATOM 622 O O . GLY A 1 80 ? 7.461 -0.465 -8.650 1.00 78.31 80 GLY A O 1
ATOM 623 N N . SER A 1 81 ? 6.403 1.267 -7.683 1.00 82.00 81 SER A N 1
ATOM 624 C CA . SER A 1 81 ? 5.851 0.541 -6.551 1.00 82.00 81 SER A CA 1
ATOM 625 C C . SER A 1 81 ? 4.336 0.593 -6.549 1.00 82.00 81 SER A C 1
ATOM 627 O O . SER A 1 81 ? 3.715 1.542 -7.026 1.00 82.00 81 SER A O 1
ATOM 629 N N . ILE A 1 82 ? 3.726 -0.439 -5.983 1.00 81.75 82 ILE A N 1
ATOM 630 C CA . ILE A 1 82 ? 2.286 -0.505 -5.771 1.00 81.75 82 ILE A CA 1
ATOM 631 C C . ILE A 1 82 ? 2.045 -0.506 -4.270 1.00 81.75 82 ILE A C 1
ATOM 633 O O . ILE A 1 82 ? 2.350 -1.482 -3.584 1.00 81.75 82 ILE A O 1
ATOM 637 N N . LEU A 1 83 ? 1.468 0.581 -3.776 1.00 82.62 83 LEU A N 1
ATOM 638 C CA . LEU A 1 83 ? 0.956 0.675 -2.421 1.00 82.62 83 LEU A CA 1
ATOM 639 C C . LEU A 1 83 ? -0.455 0.088 -2.397 1.00 82.62 83 LEU A C 1
ATOM 641 O O . LEU A 1 83 ? -1.322 0.519 -3.159 1.00 82.62 83 LEU A O 1
ATOM 645 N N . THR A 1 84 ? -0.693 -0.890 -1.530 1.00 85.62 84 THR A N 1
ATOM 646 C CA . THR A 1 84 ? -2.027 -1.456 -1.302 1.00 85.62 84 THR A CA 1
ATOM 647 C C . THR A 1 84 ? -2.419 -1.230 0.147 1.00 85.62 84 THR A C 1
ATOM 649 O O . THR A 1 84 ? -1.801 -1.792 1.044 1.00 85.62 84 THR A O 1
ATOM 652 N N . GLY A 1 85 ? -3.452 -0.423 0.369 1.00 86.81 85 GLY A N 1
ATOM 653 C CA . GLY A 1 85 ? -4.070 -0.196 1.671 1.00 86.81 85 GLY A CA 1
ATOM 654 C C . GLY A 1 85 ? -5.439 -0.863 1.758 1.00 86.81 85 GLY A C 1
ATOM 655 O O . GLY A 1 85 ? -6.171 -0.950 0.772 1.00 86.81 85 GLY A O 1
ATOM 656 N N . LYS A 1 86 ? -5.819 -1.326 2.942 1.00 90.06 86 LYS A N 1
ATOM 657 C CA . LYS A 1 86 ? -7.151 -1.844 3.251 1.00 90.06 86 LYS A CA 1
ATOM 658 C C . LYS A 1 86 ? -7.647 -1.214 4.539 1.00 90.06 86 LYS A C 1
ATOM 660 O O . LYS A 1 86 ? -6.872 -0.995 5.464 1.00 90.06 86 LYS A O 1
ATOM 665 N N . ILE A 1 87 ? -8.951 -0.971 4.595 1.00 90.44 87 ILE A N 1
ATOM 666 C CA . ILE A 1 87 ? -9.636 -0.532 5.808 1.00 90.44 87 ILE A CA 1
ATOM 667 C C . ILE A 1 87 ? -10.595 -1.642 6.233 1.00 90.44 87 ILE A C 1
ATOM 669 O O . ILE A 1 87 ? -11.436 -2.082 5.440 1.00 90.44 87 ILE A O 1
ATOM 673 N N . LEU A 1 88 ? -10.448 -2.118 7.466 1.00 93.25 88 LEU A N 1
ATOM 674 C CA . LEU A 1 88 ? -11.314 -3.126 8.081 1.00 93.25 88 LEU A CA 1
ATOM 675 C C . LEU A 1 88 ? -12.229 -2.473 9.097 1.00 93.25 88 LEU A C 1
ATOM 677 O O . LEU A 1 88 ? -11.812 -1.561 9.798 1.00 93.25 88 LEU A O 1
ATOM 681 N N . SER A 1 89 ? -13.443 -2.993 9.222 1.00 94.25 89 SER A N 1
ATOM 682 C CA . SER A 1 89 ? -14.278 -2.765 10.397 1.00 94.25 89 SER A CA 1
ATOM 683 C C . SER A 1 89 ? -13.869 -3.745 11.491 1.00 94.25 89 SER A C 1
ATOM 685 O O . SER A 1 89 ? -13.938 -4.955 11.286 1.00 94.25 89 SER A O 1
ATOM 687 N N . VAL A 1 90 ? -13.501 -3.234 12.664 1.00 95.94 90 VAL A N 1
ATOM 688 C CA . VAL A 1 90 ? -13.121 -4.061 13.821 1.00 95.94 90 VAL A CA 1
ATOM 689 C C . VAL A 1 90 ? -14.312 -4.879 14.318 1.00 95.94 90 VAL A C 1
ATOM 691 O O . VAL A 1 90 ? -14.189 -6.063 14.617 1.00 95.94 90 VAL A O 1
ATOM 694 N N . LYS A 1 91 ? -15.504 -4.271 14.318 1.00 93.69 91 LYS A N 1
ATOM 695 C CA . LYS A 1 91 ? -16.748 -4.911 14.762 1.00 93.69 91 LYS A CA 1
ATOM 696 C C . LYS A 1 91 ? -17.173 -6.101 13.897 1.00 93.69 91 LYS A C 1
ATOM 698 O O . LYS A 1 91 ? -17.696 -7.075 14.425 1.00 93.69 91 LYS A O 1
ATOM 703 N N . SER A 1 92 ? -17.032 -5.997 12.574 1.00 93.81 92 SER A N 1
ATOM 704 C CA . SER A 1 92 ? -17.507 -7.033 11.638 1.00 93.81 92 SER A CA 1
ATOM 705 C C . SER A 1 92 ? -16.397 -7.915 11.066 1.00 93.81 92 SER A C 1
ATOM 707 O O . SER A 1 92 ? -16.689 -8.946 10.468 1.00 93.81 92 SER A O 1
ATOM 709 N N . GLY A 1 93 ? -15.136 -7.489 11.174 1.00 89.94 93 GLY A N 1
ATOM 710 C CA . GLY A 1 93 ? -13.983 -8.094 10.503 1.00 89.94 93 GLY A CA 1
ATOM 711 C C . GLY A 1 93 ? -13.950 -7.901 8.980 1.00 89.94 93 GLY A C 1
ATOM 712 O O . GLY A 1 93 ? -13.004 -8.333 8.315 1.00 89.94 93 GLY A O 1
ATOM 713 N N . GLY A 1 94 ? -14.967 -7.255 8.401 1.00 91.06 94 GLY A N 1
ATOM 714 C CA . GLY A 1 94 ? -15.093 -7.047 6.963 1.00 91.06 94 GLY A CA 1
ATOM 715 C C . GLY A 1 94 ? -14.189 -5.931 6.439 1.00 91.06 94 GLY A C 1
ATOM 716 O O . GLY A 1 94 ? -13.979 -4.916 7.102 1.00 91.06 94 GLY A O 1
ATOM 717 N N . THR A 1 95 ? -13.687 -6.093 5.211 1.00 92.12 95 THR A N 1
ATOM 718 C CA . THR A 1 95 ? -13.040 -4.996 4.476 1.00 92.12 95 THR A CA 1
ATOM 719 C C . THR A 1 95 ? -14.094 -4.029 3.963 1.00 92.12 95 THR A C 1
ATOM 721 O O . THR A 1 95 ? -14.951 -4.419 3.176 1.00 92.12 95 THR A O 1
ATOM 724 N N . ILE A 1 96 ? -13.998 -2.768 4.382 1.00 91.38 96 ILE A N 1
ATOM 725 C CA . ILE A 1 96 ? -14.907 -1.700 3.952 1.00 91.38 96 ILE A CA 1
ATOM 726 C C . ILE A 1 96 ? -14.357 -0.912 2.763 1.00 91.38 96 ILE A C 1
ATOM 728 O O . ILE A 1 96 ? -15.123 -0.364 1.979 1.00 91.38 96 ILE A O 1
ATOM 732 N N . SER A 1 97 ? -13.031 -0.861 2.613 1.00 86.44 97 SER A N 1
ATOM 733 C CA . SER A 1 97 ? -12.381 -0.150 1.517 1.00 86.44 97 SER A CA 1
ATOM 734 C C . SER A 1 97 ? -11.018 -0.752 1.196 1.00 86.44 97 SER A C 1
ATOM 736 O O . SER A 1 97 ? -10.344 -1.309 2.066 1.00 86.44 97 SER A O 1
ATOM 738 N N . THR A 1 98 ? -10.621 -0.656 -0.070 1.00 87.94 98 THR A N 1
ATOM 739 C CA . THR A 1 98 ? -9.289 -1.014 -0.563 1.00 87.94 98 THR A CA 1
ATOM 740 C C . THR A 1 98 ? -8.767 0.137 -1.411 1.00 87.94 98 THR A C 1
ATOM 742 O O . THR A 1 98 ? -9.460 0.623 -2.301 1.00 87.94 98 THR A O 1
ATOM 745 N N . ILE A 1 99 ? -7.543 0.559 -1.127 1.00 83.19 99 ILE A N 1
ATOM 746 C CA . ILE A 1 99 ? -6.832 1.634 -1.807 1.00 83.19 99 ILE A CA 1
ATOM 747 C C . ILE A 1 99 ? -5.656 1.003 -2.541 1.00 83.19 99 ILE A C 1
ATOM 749 O O . ILE A 1 99 ? -4.902 0.225 -1.959 1.00 83.19 99 ILE A O 1
ATOM 753 N N . GLN A 1 100 ? -5.488 1.349 -3.812 1.00 84.38 100 GLN A N 1
ATOM 754 C CA . GLN A 1 100 ? -4.325 0.955 -4.592 1.00 84.38 100 GLN A CA 1
ATOM 755 C C . GLN A 1 100 ? -3.725 2.195 -5.245 1.00 84.38 100 GLN A C 1
ATOM 757 O O . GLN A 1 100 ? -4.397 2.871 -6.024 1.00 84.38 100 GLN A O 1
ATOM 762 N N . ILE A 1 101 ? -2.468 2.490 -4.925 1.00 81.06 101 ILE A N 1
ATOM 763 C CA . ILE A 1 101 ? -1.732 3.628 -5.475 1.00 81.06 101 ILE A CA 1
ATOM 764 C C . ILE A 1 101 ? -0.518 3.087 -6.219 1.00 81.06 101 ILE A C 1
ATOM 766 O O . ILE A 1 101 ? 0.284 2.334 -5.672 1.00 81.06 101 ILE A O 1
ATOM 770 N N . ASN A 1 102 ? -0.406 3.472 -7.485 1.00 81.25 102 ASN A N 1
ATOM 771 C CA . ASN A 1 102 ? 0.712 3.111 -8.341 1.00 81.25 102 ASN A CA 1
ATOM 772 C C . ASN A 1 102 ? 1.688 4.285 -8.387 1.00 81.25 102 ASN A C 1
ATOM 774 O O . ASN A 1 102 ? 1.319 5.379 -8.810 1.00 81.25 102 ASN A O 1
ATOM 778 N N . ILE A 1 103 ? 2.915 4.049 -7.945 1.00 78.12 103 ILE A N 1
ATOM 779 C CA . ILE A 1 103 ? 3.971 5.047 -7.815 1.00 78.12 103 ILE A CA 1
ATOM 780 C C . ILE A 1 103 ? 5.008 4.739 -8.886 1.00 78.12 103 ILE A C 1
ATOM 782 O O . ILE A 1 103 ? 5.568 3.649 -8.898 1.00 78.12 103 ILE A O 1
ATOM 786 N N . LEU A 1 104 ? 5.239 5.678 -9.799 1.00 82.00 104 LEU A N 1
ATOM 787 C CA . LEU A 1 104 ? 6.235 5.526 -10.856 1.00 82.00 104 LEU A CA 1
ATOM 788 C C . LEU A 1 104 ? 7.622 5.888 -10.319 1.00 82.00 104 LEU A C 1
ATOM 790 O O . LEU A 1 104 ? 7.798 6.967 -9.754 1.00 82.00 104 LEU A O 1
ATOM 794 N N . ASP A 1 105 ? 8.610 5.032 -10.568 1.00 81.94 105 ASP A N 1
ATOM 795 C CA . ASP A 1 105 ? 10.012 5.413 -10.428 1.00 81.94 105 ASP A CA 1
ATOM 796 C C . ASP A 1 105 ? 10.410 6.237 -11.653 1.00 81.94 105 ASP A C 1
ATOM 798 O O . ASP A 1 105 ? 10.700 5.713 -12.731 1.00 81.94 105 ASP A O 1
ATOM 802 N N . VAL A 1 106 ? 10.371 7.557 -11.486 1.00 82.25 106 VAL A N 1
ATOM 803 C CA . VAL A 1 106 ? 10.629 8.508 -12.568 1.00 82.25 106 VAL A CA 1
ATOM 804 C C . VAL A 1 106 ? 12.040 8.337 -13.132 1.00 82.25 106 VAL A C 1
ATOM 806 O O . VAL A 1 106 ? 12.217 8.453 -14.342 1.00 82.25 106 VAL A O 1
ATOM 809 N N . VAL A 1 107 ? 13.038 8.030 -12.298 1.00 83.94 107 VAL A N 1
ATOM 810 C CA . VAL A 1 107 ? 14.433 7.914 -12.747 1.00 83.94 107 VAL A CA 1
ATOM 811 C C . VAL A 1 107 ? 14.603 6.668 -13.605 1.00 83.94 107 VAL A C 1
ATOM 813 O O . VAL A 1 107 ? 15.088 6.767 -14.735 1.00 83.94 107 VAL A O 1
ATOM 816 N N . ASN A 1 108 ? 14.143 5.513 -13.124 1.00 81.56 108 ASN A N 1
ATOM 817 C CA . ASN A 1 108 ? 14.237 4.267 -13.884 1.00 81.56 108 ASN A CA 1
ATOM 818 C C . ASN A 1 108 ? 13.359 4.301 -15.145 1.00 81.56 108 ASN A C 1
ATOM 820 O O . ASN A 1 108 ? 13.767 3.801 -16.197 1.00 81.56 108 ASN A O 1
ATOM 824 N N . ALA A 1 109 ? 12.194 4.955 -15.088 1.00 82.31 109 ALA A N 1
ATOM 825 C CA . ALA A 1 109 ? 11.349 5.166 -16.260 1.00 82.31 109 ALA A CA 1
ATOM 826 C C . ALA A 1 109 ? 12.030 6.043 -17.322 1.00 82.31 109 ALA A C 1
ATOM 828 O O . ALA A 1 109 ? 12.039 5.691 -18.504 1.00 82.31 109 ALA A O 1
ATOM 829 N N . LEU A 1 110 ? 12.650 7.154 -16.912 1.00 84.69 110 LEU A N 1
ATOM 830 C CA . LEU A 1 110 ? 13.400 8.031 -17.815 1.00 84.69 110 LEU A CA 1
ATOM 831 C C . LEU A 1 110 ? 14.628 7.333 -18.402 1.00 84.69 110 LEU A C 1
ATOM 833 O O . LEU A 1 110 ? 14.912 7.503 -19.587 1.00 84.69 110 LEU A O 1
ATOM 837 N N . ALA A 1 111 ? 15.335 6.521 -17.614 1.00 85.69 111 ALA A N 1
ATOM 838 C CA . ALA A 1 111 ? 16.462 5.735 -18.102 1.00 85.69 111 ALA A CA 1
ATOM 839 C C . ALA A 1 111 ? 16.028 4.740 -19.194 1.00 85.69 111 ALA A C 1
ATOM 841 O O . ALA A 1 111 ? 16.670 4.652 -20.242 1.00 85.69 111 ALA A O 1
ATOM 842 N N . ALA A 1 112 ? 14.904 4.041 -18.997 1.00 85.25 112 ALA A N 1
ATOM 843 C CA . ALA A 1 112 ? 14.355 3.125 -19.996 1.00 85.25 112 ALA A CA 1
ATOM 844 C C . ALA A 1 112 ? 13.984 3.843 -21.308 1.00 85.25 112 ALA A C 1
ATOM 846 O O . ALA A 1 112 ? 14.331 3.368 -22.392 1.00 85.25 112 ALA A O 1
ATOM 847 N N . GLU A 1 113 ? 13.329 5.004 -21.222 1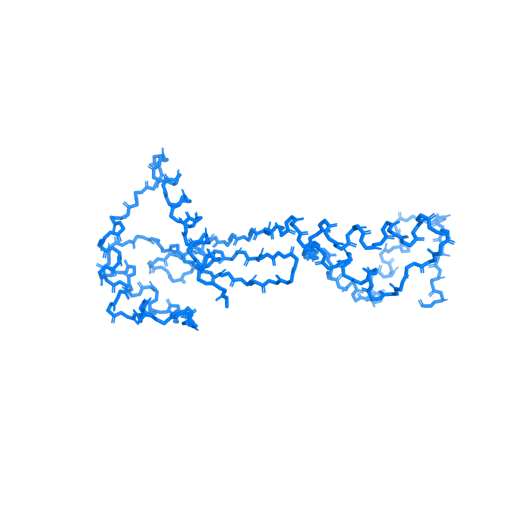.00 86.69 113 GLU A N 1
ATOM 848 C CA . GLU A 1 113 ? 12.989 5.824 -22.392 1.00 86.69 113 GLU A CA 1
ATOM 849 C C . GLU A 1 113 ? 14.235 6.369 -23.105 1.00 86.69 113 GLU A C 1
ATOM 851 O O . GLU A 1 113 ? 14.315 6.309 -24.332 1.00 86.69 113 GLU A O 1
ATOM 856 N N . SER A 1 114 ? 15.239 6.833 -22.356 1.00 87.25 114 SER A N 1
ATOM 857 C CA . SER A 1 114 ? 16.510 7.331 -22.900 1.00 87.25 114 SER A CA 1
ATOM 858 C C . SER A 1 114 ? 17.273 6.247 -23.667 1.00 87.25 114 SER A C 1
ATOM 860 O O . SER A 1 114 ? 17.774 6.480 -24.774 1.00 87.25 114 SER A O 1
ATOM 862 N N . ASN A 1 115 ? 17.291 5.024 -23.130 1.00 87.06 115 ASN A N 1
ATOM 863 C CA . ASN A 1 115 ? 17.903 3.883 -23.801 1.00 87.06 115 ASN A CA 1
ATOM 864 C C . ASN A 1 115 ? 17.223 3.607 -25.142 1.00 87.06 115 ASN A C 1
ATOM 866 O O . ASN A 1 115 ? 17.917 3.435 -26.136 1.00 87.06 115 ASN A O 1
ATOM 870 N N . ILE A 1 116 ? 15.888 3.625 -25.205 1.00 88.69 116 ILE A N 1
ATOM 871 C CA . ILE A 1 116 ? 15.136 3.456 -26.460 1.00 88.69 116 ILE A CA 1
ATOM 872 C C . ILE A 1 116 ? 15.418 4.607 -27.435 1.00 88.69 116 ILE A C 1
ATOM 874 O O . ILE A 1 116 ? 15.677 4.362 -28.614 1.00 88.69 116 ILE A O 1
ATOM 878 N N . ALA A 1 117 ? 15.407 5.850 -26.952 1.00 86.44 117 ALA A N 1
ATOM 879 C CA . ALA A 1 117 ? 15.669 7.030 -27.772 1.00 86.44 117 ALA A CA 1
ATOM 880 C C . ALA A 1 117 ? 17.065 6.990 -28.415 1.00 86.44 117 ALA A C 1
ATOM 882 O O . ALA A 1 117 ? 17.222 7.394 -29.566 1.00 86.44 117 ALA A O 1
ATOM 883 N N . SER A 1 118 ? 18.058 6.427 -27.724 1.00 90.44 118 SER A N 1
ATOM 884 C CA . SER A 1 118 ? 19.419 6.256 -28.250 1.00 90.44 118 SER A CA 1
ATOM 885 C C . SER A 1 118 ? 19.471 5.403 -29.528 1.00 90.44 118 SER A C 1
ATOM 887 O O . SER A 1 118 ? 20.255 5.705 -30.426 1.00 90.44 118 SER A O 1
ATOM 889 N N . TRP A 1 119 ? 18.602 4.393 -29.667 1.00 90.19 119 TRP A N 1
ATOM 890 C CA . TRP A 1 119 ? 18.490 3.592 -30.900 1.00 90.19 119 TRP A CA 1
ATOM 891 C C . TRP A 1 119 ? 17.806 4.368 -32.027 1.00 90.19 119 TRP A C 1
ATOM 893 O O . TRP A 1 119 ? 18.244 4.314 -33.177 1.00 90.19 119 TRP A O 1
ATOM 903 N N . ALA A 1 120 ? 16.788 5.163 -31.688 1.00 82.25 120 ALA A N 1
ATOM 904 C CA . ALA A 1 120 ? 16.101 6.012 -32.656 1.00 82.25 120 ALA A CA 1
ATOM 905 C C . ALA A 1 120 ? 17.041 7.065 -33.273 1.00 82.25 120 ALA A C 1
ATOM 907 O O . ALA A 1 120 ? 16.948 7.335 -34.468 1.00 82.25 120 ALA A O 1
ATOM 908 N N . ILE A 1 121 ? 17.982 7.614 -32.491 1.00 87.31 121 ILE A N 1
ATOM 909 C CA . ILE A 1 121 ? 18.977 8.594 -32.967 1.00 87.31 121 ILE A CA 1
ATOM 910 C C . ILE A 1 121 ? 19.837 8.029 -34.106 1.00 87.31 121 ILE A C 1
ATOM 912 O O . ILE A 1 121 ? 20.145 8.746 -35.055 1.00 87.31 121 ILE A O 1
ATOM 916 N N . ILE A 1 122 ? 20.209 6.750 -34.036 1.00 89.69 122 ILE A N 1
ATOM 917 C CA . ILE A 1 122 ? 21.036 6.092 -35.059 1.00 89.69 122 ILE A CA 1
ATOM 918 C C . ILE A 1 122 ? 20.205 5.436 -36.175 1.00 89.69 122 ILE A C 1
ATOM 920 O O . ILE A 1 122 ? 20.768 4.766 -37.038 1.00 89.69 122 ILE A O 1
ATOM 924 N N . GLY A 1 123 ? 18.878 5.611 -36.166 1.00 86.25 123 GLY A N 1
ATOM 925 C CA . GLY A 1 123 ? 17.968 5.011 -37.145 1.00 86.25 123 GLY A CA 1
ATOM 926 C C . GLY A 1 123 ? 17.864 3.487 -37.043 1.00 86.25 123 GLY A C 1
ATOM 927 O O . GLY A 1 123 ? 17.590 2.833 -38.047 1.00 86.25 123 GLY A O 1
ATOM 928 N N . ALA A 1 124 ? 18.114 2.920 -35.860 1.00 87.88 124 ALA A N 1
ATOM 929 C CA . ALA A 1 124 ? 18.050 1.485 -35.611 1.00 87.88 124 ALA A CA 1
ATOM 930 C C . ALA A 1 124 ? 16.843 1.120 -34.740 1.00 87.88 124 ALA A C 1
ATOM 932 O O . ALA A 1 124 ? 16.400 1.902 -33.896 1.00 87.88 124 ALA A O 1
ATOM 933 N N . ASP A 1 125 ? 16.345 -0.104 -34.911 1.00 86.25 125 ASP A N 1
ATOM 934 C CA . ASP A 1 125 ? 15.280 -0.629 -34.063 1.00 86.25 125 ASP A CA 1
ATOM 935 C C . ASP A 1 125 ? 15.837 -1.045 -32.689 1.00 86.25 125 ASP A C 1
ATOM 937 O O . ASP A 1 125 ? 16.830 -1.779 -32.620 1.00 86.25 125 ASP A O 1
ATOM 941 N N . PRO A 1 126 ? 15.210 -0.619 -31.577 1.00 87.50 126 PRO A N 1
ATOM 942 C CA . PRO A 1 126 ? 15.633 -1.024 -30.246 1.00 87.50 126 PRO A CA 1
ATOM 943 C C . PRO A 1 126 ? 15.362 -2.523 -30.014 1.00 87.50 126 PRO A C 1
ATOM 945 O O . PRO A 1 126 ? 14.321 -3.041 -30.433 1.00 87.50 126 PRO A O 1
ATOM 948 N N . PRO A 1 127 ? 16.234 -3.233 -29.275 1.00 89.00 127 PRO A N 1
ATOM 949 C CA . PRO A 1 127 ? 15.991 -4.612 -28.865 1.00 89.00 127 PRO A CA 1
ATOM 950 C C . PRO A 1 127 ? 14.637 -4.807 -28.164 1.00 89.00 127 PRO A C 1
ATOM 952 O O . PRO A 1 127 ? 14.188 -3.966 -27.379 1.00 89.00 127 PRO A O 1
ATOM 955 N N . ILE A 1 128 ? 14.018 -5.977 -28.375 1.00 85.50 128 ILE A N 1
ATOM 956 C CA . ILE A 1 128 ? 12.710 -6.349 -27.793 1.00 85.50 128 ILE A CA 1
ATOM 957 C C . ILE A 1 128 ? 12.704 -6.219 -26.261 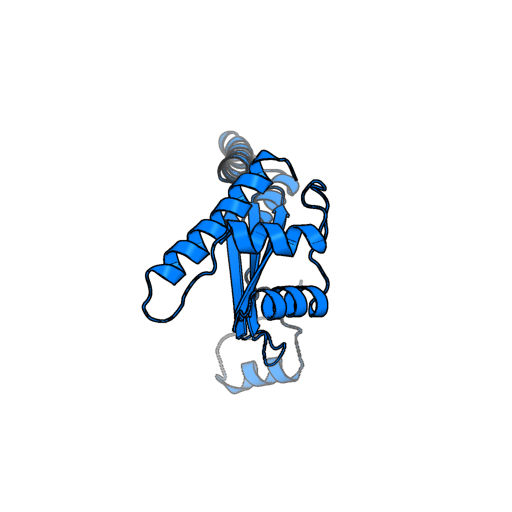1.00 85.50 128 ILE A C 1
ATOM 959 O O . ILE A 1 128 ? 11.665 -5.922 -25.669 1.00 85.50 128 ILE A O 1
ATOM 963 N N . GLU A 1 129 ? 13.847 -6.442 -25.615 1.00 84.81 129 GLU A N 1
ATOM 964 C CA . GLU A 1 129 ? 14.016 -6.330 -24.163 1.00 84.81 129 GLU A CA 1
ATOM 965 C C . GLU A 1 129 ? 13.794 -4.895 -23.669 1.00 84.81 129 GLU A C 1
ATOM 967 O O . GLU A 1 129 ? 12.992 -4.687 -22.759 1.00 84.81 129 GLU A O 1
ATOM 972 N N . LEU A 1 130 ? 14.370 -3.891 -24.341 1.00 83.62 130 LEU A N 1
ATOM 973 C CA . LEU A 1 130 ? 14.142 -2.479 -24.006 1.00 83.62 130 LEU A CA 1
ATOM 974 C C . LEU A 1 130 ? 12.668 -2.096 -24.192 1.00 83.62 130 LEU A C 1
ATOM 976 O O . LEU A 1 130 ? 12.064 -1.441 -23.341 1.00 83.62 130 LEU A O 1
ATOM 980 N N . MET A 1 131 ? 12.041 -2.583 -25.266 1.00 79.31 131 MET A N 1
ATOM 981 C CA . MET A 1 131 ? 10.610 -2.371 -25.506 1.00 79.31 131 MET A CA 1
ATOM 982 C C . MET A 1 131 ? 9.712 -3.075 -24.475 1.00 79.31 131 MET A C 1
ATOM 984 O O . MET A 1 131 ? 8.586 -2.638 -24.213 1.00 79.31 131 MET A O 1
ATOM 988 N N . ARG A 1 132 ? 10.163 -4.196 -23.901 1.00 78.44 132 ARG A N 1
ATOM 989 C CA . ARG A 1 132 ? 9.440 -4.915 -22.846 1.00 78.44 132 ARG A CA 1
ATOM 990 C C . ARG A 1 132 ? 9.436 -4.106 -21.552 1.00 78.44 132 ARG A C 1
ATOM 992 O O . ARG A 1 132 ? 8.373 -3.990 -20.949 1.00 78.44 132 ARG A O 1
ATOM 999 N N . ASN A 1 133 ? 10.563 -3.498 -21.200 1.00 73.12 133 ASN A N 1
ATOM 1000 C CA . ASN A 1 133 ? 10.692 -2.650 -20.016 1.00 73.12 133 ASN A CA 1
ATOM 1001 C C . ASN A 1 133 ? 9.741 -1.452 -20.092 1.00 73.12 133 ASN A C 1
ATOM 1003 O O . ASN A 1 133 ? 8.952 -1.241 -19.175 1.00 73.12 133 ASN A O 1
ATOM 1007 N N . ARG A 1 134 ? 9.671 -0.785 -21.253 1.00 72.50 134 ARG A N 1
ATOM 1008 C CA . ARG A 1 134 ? 8.693 0.285 -21.520 1.00 72.50 134 ARG A CA 1
ATOM 1009 C C . ARG A 1 134 ? 7.236 -0.134 -21.285 1.00 72.50 134 ARG A C 1
ATOM 1011 O O . ARG A 1 134 ? 6.456 0.619 -20.713 1.00 72.50 134 ARG A O 1
ATOM 1018 N N . ARG A 1 135 ? 6.841 -1.341 -21.708 1.00 68.12 135 ARG A N 1
ATOM 1019 C CA . ARG A 1 135 ? 5.476 -1.861 -21.472 1.00 68.12 135 ARG A CA 1
ATOM 1020 C C . ARG A 1 135 ? 5.174 -2.143 -20.002 1.00 68.12 135 ARG A C 1
ATOM 1022 O O . ARG A 1 135 ? 4.002 -2.179 -19.640 1.00 68.12 135 ARG A O 1
ATOM 1029 N N . ASN A 1 136 ? 6.199 -2.379 -19.194 1.00 67.75 136 ASN A N 1
ATOM 1030 C CA . ASN A 1 136 ? 6.064 -2.686 -17.776 1.00 67.75 136 ASN A CA 1
ATOM 1031 C C . ASN A 1 136 ? 6.137 -1.433 -16.882 1.00 67.75 136 ASN A C 1
ATOM 1033 O O . ASN A 1 136 ? 5.906 -1.563 -15.684 1.00 67.75 136 ASN A O 1
ATOM 1037 N N . LEU A 1 137 ? 6.407 -0.245 -17.448 1.00 65.94 137 LEU A N 1
ATOM 1038 C CA . LEU A 1 137 ? 6.470 1.035 -16.722 1.00 65.94 137 LEU A CA 1
ATOM 1039 C C . LEU A 1 137 ? 5.169 1.379 -15.994 1.00 65.94 137 LEU A C 1
ATOM 1041 O O . LEU A 1 137 ? 5.193 1.964 -14.917 1.00 65.94 137 LEU A O 1
ATOM 1045 N N . PHE A 1 138 ? 4.029 1.014 -16.578 1.00 57.28 138 PHE A N 1
ATOM 1046 C CA . PHE A 1 138 ? 2.730 1.245 -15.966 1.00 57.28 138 PHE A CA 1
ATOM 1047 C C . PHE A 1 138 ? 2.137 -0.085 -15.506 1.00 57.28 138 PHE A C 1
ATOM 1049 O O . PHE A 1 138 ? 2.085 -1.037 -16.297 1.00 57.28 138 PHE A O 1
ATOM 1056 N N . PRO A 1 139 ? 1.641 -0.174 -14.260 1.00 53.56 139 PRO A N 1
ATOM 1057 C CA . PRO A 1 139 ? 0.841 -1.309 -13.852 1.00 53.56 139 PRO A CA 1
ATOM 1058 C C . PRO A 1 139 ? -0.326 -1.429 -14.819 1.00 53.56 139 PRO A C 1
ATOM 1060 O O . PRO A 1 139 ? -1.095 -0.494 -15.049 1.00 53.56 139 PRO A O 1
ATOM 1063 N N . LYS A 1 140 ? -0.425 -2.607 -15.427 1.00 55.81 140 LYS A N 1
ATOM 1064 C CA . LYS A 1 140 ? -1.554 -2.988 -16.260 1.00 55.81 140 LYS A CA 1
ATOM 1065 C C . LYS A 1 140 ? -2.810 -2.788 -15.416 1.00 55.81 140 LYS A C 1
ATOM 1067 O O . LYS A 1 140 ? -3.023 -3.546 -14.475 1.00 55.81 140 LYS A O 1
ATOM 1072 N N . HIS A 1 141 ? -3.619 -1.774 -15.735 1.00 46.47 141 HIS A N 1
ATOM 1073 C CA . HIS A 1 141 ? -4.946 -1.618 -15.142 1.00 46.47 141 HIS A CA 1
ATOM 1074 C C . HIS A 1 141 ? -5.674 -2.979 -15.159 1.00 46.47 141 HIS A C 1
ATOM 1076 O O . HIS A 1 141 ? -5.446 -3.770 -16.085 1.00 46.47 141 HIS A O 1
ATOM 1082 N N . PRO A 1 142 ? -6.577 -3.264 -14.200 1.00 48.91 142 PRO A N 1
ATOM 1083 C CA . PRO A 1 142 ? -7.388 -4.487 -14.204 1.00 48.91 142 PRO A CA 1
ATOM 1084 C C . PRO A 1 142 ? -8.207 -4.677 -15.497 1.00 48.91 142 PRO A C 1
ATOM 1086 O O . PRO A 1 142 ? -8.730 -5.756 -15.736 1.00 48.91 142 PRO A O 1
ATOM 1089 N N . SER A 1 143 ? -8.254 -3.682 -16.388 1.00 45.91 143 SER A N 1
ATOM 1090 C CA . SER A 1 143 ? -8.712 -3.808 -17.776 1.00 45.91 143 SER A CA 1
ATOM 1091 C C . SER A 1 143 ? -7.857 -4.726 -18.669 1.00 45.91 143 SER A C 1
ATOM 1093 O O . SER A 1 143 ? -8.256 -4.997 -19.795 1.00 45.91 143 SER A O 1
ATOM 1095 N N . ASN A 1 144 ? -6.723 -5.251 -18.189 1.00 44.59 144 ASN A N 1
ATOM 1096 C CA . ASN A 1 144 ? -5.938 -6.299 -18.857 1.00 44.59 144 ASN A CA 1
ATOM 1097 C C . ASN A 1 144 ? -6.329 -7.724 -18.418 1.00 44.59 144 ASN A C 1
ATOM 1099 O O . ASN A 1 144 ? -5.522 -8.654 -18.524 1.00 44.59 144 ASN A O 1
ATOM 1103 N N . ILE A 1 145 ? -7.573 -7.911 -17.956 1.00 43.19 145 ILE A N 1
ATOM 1104 C CA . ILE A 1 145 ? -8.267 -9.198 -18.065 1.00 43.19 145 ILE A CA 1
ATOM 1105 C C . ILE A 1 145 ? -8.084 -9.673 -19.509 1.00 43.19 145 ILE A C 1
ATOM 1107 O O . ILE A 1 145 ? -8.481 -8.995 -20.456 1.00 43.19 145 ILE A O 1
ATOM 1111 N N . LYS A 1 146 ? -7.457 -10.837 -19.689 1.00 47.22 146 LYS A N 1
ATOM 1112 C CA . LYS A 1 146 ? -7.583 -11.571 -20.946 1.00 47.22 146 LYS A CA 1
ATOM 1113 C C . LYS A 1 146 ? -9.078 -11.785 -21.152 1.00 47.22 146 LYS A C 1
ATOM 1115 O O . LYS A 1 146 ? -9.676 -12.529 -20.382 1.00 47.22 146 LYS A O 1
ATOM 1120 N N . GLU A 1 147 ? -9.680 -11.140 -22.149 1.00 48.41 147 GLU A N 1
ATOM 1121 C CA . GLU A 1 147 ? -10.982 -11.584 -22.635 1.00 48.41 147 GLU A CA 1
ATOM 1122 C C . GLU A 1 147 ? -10.820 -13.049 -23.051 1.00 48.41 147 GLU A C 1
ATOM 1124 O O . GLU A 1 147 ? -10.259 -13.358 -24.107 1.00 48.41 147 GLU A O 1
ATOM 1129 N N . GLU A 1 148 ? -11.271 -13.974 -22.210 1.00 50.19 148 GLU A N 1
ATOM 1130 C CA . GLU A 1 148 ? -11.506 -15.327 -22.672 1.00 50.19 148 GLU A CA 1
ATOM 1131 C C . GLU A 1 148 ? -12.615 -15.233 -23.715 1.00 50.19 148 GLU A C 1
ATOM 1133 O O . GLU A 1 148 ? -13.744 -14.827 -23.433 1.00 50.19 148 GLU A O 1
ATOM 1138 N N . LYS A 1 149 ? -12.255 -15.533 -24.965 1.00 50.09 149 LYS A N 1
ATOM 1139 C CA . LYS A 1 149 ? -13.179 -15.569 -26.095 1.00 50.09 149 LYS A CA 1
ATOM 1140 C C . LYS A 1 149 ? -14.224 -16.651 -25.815 1.00 50.09 149 LYS A C 1
ATOM 1142 O O . LYS A 1 149 ? -14.012 -17.814 -26.144 1.00 50.09 149 LYS A O 1
ATOM 1147 N N . THR A 1 150 ? -15.344 -16.290 -25.196 1.00 56.12 150 THR A N 1
ATOM 1148 C CA . THR A 1 150 ? -16.455 -17.222 -24.993 1.00 56.12 150 THR A CA 1
ATOM 1149 C C . THR A 1 150 ? -17.344 -17.246 -26.243 1.00 56.12 150 THR A C 1
ATOM 1151 O O . THR A 1 150 ? -17.576 -16.196 -26.854 1.00 56.12 150 THR A O 1
ATOM 1154 N N . PRO A 1 151 ? -17.888 -18.413 -26.639 1.00 56.72 151 PRO A N 1
ATOM 1155 C CA . PRO A 1 151 ? -18.795 -18.520 -27.787 1.00 56.72 151 PRO A CA 1
ATOM 1156 C C . PRO A 1 151 ? -20.002 -17.573 -27.693 1.00 56.72 151 PRO A C 1
ATOM 1158 O O . PRO A 1 151 ? -20.463 -17.043 -28.702 1.00 56.72 151 PRO A O 1
ATOM 1161 N N . LEU A 1 152 ? -20.469 -17.296 -26.469 1.00 59.16 152 LEU A N 1
ATOM 1162 C CA . LEU A 1 152 ? -21.572 -16.373 -26.213 1.00 59.16 152 LEU A CA 1
ATOM 1163 C C . LEU A 1 152 ? -21.190 -14.912 -26.518 1.00 59.16 152 LEU A C 1
ATOM 1165 O O . LEU A 1 152 ? -21.988 -14.175 -27.091 1.00 59.16 152 LEU A O 1
ATOM 1169 N N . GLY A 1 153 ? -19.959 -14.495 -26.197 1.00 57.12 153 GLY A N 1
ATOM 1170 C CA . GLY A 1 153 ? -19.458 -13.146 -26.490 1.00 57.12 153 GLY A CA 1
ATOM 1171 C C . GLY A 1 153 ? -19.286 -12.872 -27.988 1.00 57.12 153 GLY A C 1
ATOM 1172 O O . GLY A 1 153 ? -19.524 -11.755 -28.447 1.00 57.12 153 GLY A O 1
ATOM 1173 N N . ALA A 1 154 ? -18.944 -13.898 -28.775 1.00 59.22 154 ALA A N 1
ATOM 1174 C CA . ALA A 1 154 ? -18.912 -13.806 -30.236 1.00 59.22 154 ALA A CA 1
ATOM 1175 C C . ALA A 1 154 ? -20.319 -13.615 -30.832 1.00 59.22 154 ALA A C 1
ATOM 1177 O O . ALA A 1 154 ? -20.495 -12.815 -31.752 1.00 59.22 154 ALA A O 1
ATOM 1178 N N . LEU A 1 155 ? -21.328 -14.286 -30.263 1.00 61.91 155 LEU A N 1
ATOM 1179 C CA . LEU A 1 155 ? -22.722 -14.155 -30.685 1.00 61.91 155 LEU A CA 1
ATOM 1180 C C . LEU A 1 155 ? -23.263 -12.741 -30.423 1.00 61.91 155 LEU A C 1
ATOM 1182 O O . LEU A 1 155 ? -23.857 -12.150 -31.320 1.00 61.91 155 LEU A O 1
ATOM 1186 N N . TRP A 1 156 ? -22.981 -12.155 -29.254 1.00 54.56 156 TRP A N 1
ATOM 1187 C CA . TRP A 1 156 ? -23.388 -10.779 -28.925 1.00 54.56 156 TRP A CA 1
ATOM 1188 C C . TRP A 1 156 ? -22.806 -9.724 -29.873 1.00 54.56 156 TRP A C 1
ATOM 1190 O O . TRP A 1 156 ? -23.491 -8.776 -30.238 1.00 54.56 156 TRP A O 1
ATOM 1200 N N . ARG A 1 157 ? -21.563 -9.891 -30.336 1.00 55.53 157 ARG A N 1
ATOM 1201 C CA . ARG A 1 157 ? -20.971 -8.984 -31.337 1.00 55.53 157 ARG A CA 1
ATOM 1202 C C . ARG A 1 157 ? -21.611 -9.149 -32.718 1.00 55.53 157 ARG A C 1
ATOM 1204 O O . ARG A 1 157 ? -21.655 -8.191 -33.480 1.00 55.53 157 ARG A O 1
ATOM 1211 N N . SER A 1 158 ? -22.132 -10.338 -33.027 1.00 54.72 158 SER A N 1
ATOM 1212 C CA . SER A 1 158 ? -22.804 -10.616 -34.302 1.00 54.72 158 SER A CA 1
ATOM 1213 C C . SER A 1 158 ? -24.243 -10.091 -34.378 1.00 54.72 158 SER A C 1
ATOM 1215 O O . SER A 1 158 ? -24.735 -9.837 -35.474 1.00 54.72 158 SER A O 1
ATOM 1217 N N . THR A 1 159 ? -24.917 -9.901 -33.239 1.00 56.75 159 THR A N 1
ATOM 1218 C CA . THR A 1 159 ? -26.344 -9.542 -33.198 1.00 56.75 159 THR A CA 1
ATOM 1219 C C . THR A 1 159 ? -26.621 -8.043 -33.110 1.00 56.75 159 THR A C 1
ATOM 1221 O O . THR A 1 159 ? -27.723 -7.626 -33.455 1.00 56.75 159 THR A O 1
ATOM 1224 N N . VAL A 1 160 ? -25.659 -7.216 -32.682 1.00 51.41 160 VAL A N 1
ATOM 1225 C CA . VAL A 1 160 ? -25.926 -5.795 -32.368 1.00 51.41 160 VAL A CA 1
ATOM 1226 C C . VAL A 1 160 ? -25.794 -4.855 -33.583 1.00 51.41 160 VAL A C 1
ATOM 1228 O O . VAL A 1 160 ? -26.376 -3.775 -33.567 1.00 51.41 160 VAL A O 1
ATOM 1231 N N . ALA A 1 161 ? -25.135 -5.255 -34.678 1.00 46.25 161 ALA A N 1
ATOM 1232 C CA . ALA A 1 161 ? -25.172 -4.499 -35.940 1.00 46.25 161 ALA A CA 1
ATOM 1233 C C . ALA A 1 161 ? -24.814 -5.381 -37.157 1.00 46.25 161 ALA A C 1
ATOM 1235 O O . ALA A 1 161 ? -23.631 -5.637 -37.400 1.00 46.25 161 ALA A O 1
ATOM 1236 N N . PRO A 1 162 ? -25.786 -5.847 -37.962 1.00 45.19 162 PRO A N 1
ATOM 1237 C CA . PRO A 1 162 ? -25.477 -6.577 -39.185 1.00 45.19 162 PRO A CA 1
ATOM 1238 C C . PRO A 1 162 ? -24.850 -5.616 -40.211 1.00 45.19 162 PRO A C 1
ATOM 1240 O O . PRO A 1 162 ? -25.523 -4.721 -40.712 1.00 45.19 162 PRO A O 1
ATOM 1243 N N . GLY A 1 163 ? -23.559 -5.789 -40.526 1.00 53.66 163 GLY A N 1
ATOM 1244 C CA . GLY A 1 163 ? -22.938 -5.164 -41.705 1.00 53.66 163 GLY A CA 1
ATOM 1245 C C . GLY A 1 163 ? -21.638 -4.372 -41.518 1.00 53.66 163 GLY A C 1
ATOM 1246 O O . GLY A 1 163 ? -21.077 -3.954 -42.525 1.00 53.66 163 GLY A O 1
ATOM 1247 N N . TRP A 1 164 ? -21.100 -4.195 -40.307 1.00 46.53 164 TRP A N 1
ATOM 1248 C CA . TRP A 1 164 ? -19.770 -3.584 -40.121 1.00 46.53 164 TRP A CA 1
ATOM 1249 C C . TRP A 1 164 ? -18.739 -4.623 -39.655 1.00 46.53 164 TRP A C 1
ATOM 1251 O O . TRP A 1 164 ? -18.596 -4.892 -38.470 1.00 46.53 164 TRP A O 1
ATOM 1261 N N . GLY A 1 165 ? -18.018 -5.199 -40.625 1.00 46.41 165 GLY A N 1
ATOM 1262 C CA . GLY A 1 165 ? -16.666 -5.749 -40.456 1.00 46.41 165 GLY A CA 1
ATOM 1263 C C . GLY A 1 165 ? -16.517 -7.024 -39.619 1.00 46.41 165 GLY A C 1
ATOM 1264 O O . GLY A 1 165 ? -16.127 -6.977 -38.456 1.00 46.41 165 GLY A O 1
ATOM 1265 N N . GLN A 1 166 ? -16.700 -8.184 -40.254 1.00 49.69 166 GLN A N 1
ATOM 1266 C CA . GLN A 1 166 ? -16.148 -9.450 -39.766 1.00 49.69 166 GLN A CA 1
ATOM 1267 C C . GLN A 1 166 ? -14.613 -9.411 -39.856 1.00 49.69 166 GLN A C 1
ATOM 1269 O O . GLN A 1 166 ? -14.044 -9.669 -40.915 1.00 49.69 166 GLN A O 1
ATOM 1274 N N . PHE A 1 167 ? -13.927 -9.093 -38.758 1.00 42.44 167 PHE A N 1
ATOM 1275 C CA . PHE A 1 167 ? -12.471 -9.214 -38.690 1.00 42.44 167 PHE A CA 1
ATOM 1276 C C . PHE A 1 167 ? -12.081 -10.506 -37.971 1.00 42.44 167 PHE A C 1
ATOM 1278 O O . PHE A 1 167 ? -12.225 -10.634 -36.755 1.00 42.44 167 PHE A O 1
ATOM 1285 N N . TYR A 1 168 ? -11.554 -11.464 -38.733 1.00 45.31 168 TYR A N 1
ATOM 1286 C CA . TYR A 1 168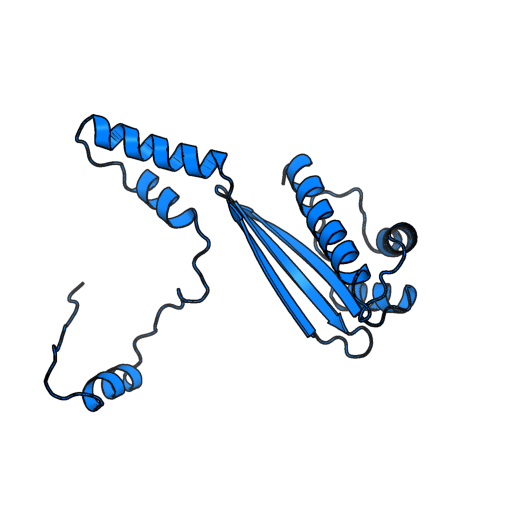 ? -10.817 -12.597 -38.183 1.00 45.31 168 TYR A CA 1
ATOM 1287 C C . TYR A 1 168 ? -9.350 -12.190 -38.009 1.00 45.31 168 TYR A C 1
ATOM 1289 O O . TYR A 1 168 ? -8.666 -11.885 -38.984 1.00 45.31 168 TYR A O 1
ATOM 1297 N N . SER A 1 169 ? -8.852 -12.210 -36.770 1.00 40.81 169 SER A N 1
ATOM 1298 C CA . SER A 1 169 ? -7.408 -12.199 -36.515 1.00 40.81 169 SER A CA 1
ATOM 1299 C C . SER A 1 169 ? -6.882 -13.609 -36.745 1.00 40.81 169 SER A C 1
ATOM 1301 O O . SER A 1 169 ? -7.086 -14.480 -35.902 1.00 40.81 169 SER A O 1
ATOM 1303 N N . ASN A 1 170 ? -6.225 -13.841 -37.881 1.00 39.25 170 ASN A N 1
ATOM 1304 C CA . ASN A 1 170 ? -5.360 -15.004 -38.048 1.00 39.25 170 ASN A CA 1
ATOM 1305 C C . ASN A 1 170 ? -3.943 -14.613 -37.620 1.00 39.25 170 ASN A C 1
ATOM 1307 O O . ASN A 1 170 ? -3.111 -14.235 -38.445 1.00 39.25 170 ASN A O 1
ATOM 1311 N N . LYS A 1 171 ? -3.747 -14.630 -36.302 1.00 38.38 171 LYS A N 1
ATOM 1312 C CA . LYS A 1 171 ? -2.511 -14.831 -35.536 1.00 38.38 171 LYS A CA 1
ATOM 1313 C C . LYS A 1 171 ? -2.862 -14.758 -34.053 1.00 38.38 171 LYS A C 1
ATOM 1315 O O . LYS A 1 171 ? -3.744 -13.936 -33.701 1.00 38.38 171 LYS A O 1
#

Organism: NCBI:txid408172

Radius of gyration: 23.3 Å; chains: 1; bounding box: 47×35×64 Å

Secondary structure (DSSP, 8-state):
--HHHHHHHHHHHHHHHHHHHTSTT--PPPHHHHHHHHHHHS-TT-TTPPPPPHHHHHHHHHHTT-SEEEEEEEEEETTEEEEEEEEEETTT--EEEEEEEEEE-HHHHHHHHHHHHHHHHTT-PPPHHHHHHHHHSS---GGG------HHHHHHHHHS-TTS-------

Sequence (171 aa):
MDSASAEQYGELFTTMSFQLQETAQMRVIDPQEVLEVVSQYVDLGDPERDLPERDVIIGIGQELGADYVMYGSTKVGEFGSILTGKILSVKSGGTISTIQINILDVVNALAAESNIASWAIIGADPPIELMRNRRNLFPKHPSNIKEEKTPLGALWRSTVAPGWGQFYSNK

pLDDT: mean 77.17, std 16.07, range [38.38, 96.94]